Protein AF-A0ABD5PCQ0-F1 (afdb_monomer_lite)

Secondary structure (DSSP, 8-state):
-----EEPTTT--EE-SGGGEEEEEETTEEEEEETTT-PEEPHHHHHHHHT--

Foldseek 3Di:
DPLPFDQDPPPRDTHQALVQWDWDQDPVGIWIAGPPPRHTDDPVRSVVRHVVD

Structure (mmCIF, N/CA/C/O backbone):
data_AF-A0ABD5PCQ0-F1
#
_entry.id   AF-A0ABD5PCQ0-F1
#
loop_
_atom_site.group_PDB
_atom_site.id
_atom_site.type_symbol
_atom_site.label_atom_id
_atom_site.label_alt_id
_atom_site.label_comp_id
_atom_site.label_asym_id
_atom_site.label_entity_id
_atom_site.label_seq_id
_atom_site.pdbx_PDB_ins_code
_atom_site.Cartn_x
_atom_site.Cartn_y
_atom_site.Cartn_z
_atom_site.occupancy
_atom_site.B_iso_or_equiv
_atom_site.auth_seq_id
_atom_site.auth_comp_id
_atom_site.auth_asym_id
_atom_site.auth_atom_id
_atom_site.pdbx_PDB_model_num
ATOM 1 N N . MET A 1 1 ? -16.013 12.431 12.601 1.00 43.03 1 MET A N 1
ATOM 2 C CA . MET A 1 1 ? -14.722 11.748 12.829 1.00 43.03 1 MET A CA 1
ATOM 3 C C . MET A 1 1 ? -14.250 11.222 11.484 1.00 43.03 1 MET A C 1
ATOM 5 O O . MET A 1 1 ? -14.834 10.277 10.980 1.00 43.03 1 MET A O 1
ATOM 9 N N . THR A 1 2 ? -13.309 11.893 10.821 1.00 51.84 2 THR A N 1
ATOM 10 C CA . THR A 1 2 ? -12.823 11.439 9.510 1.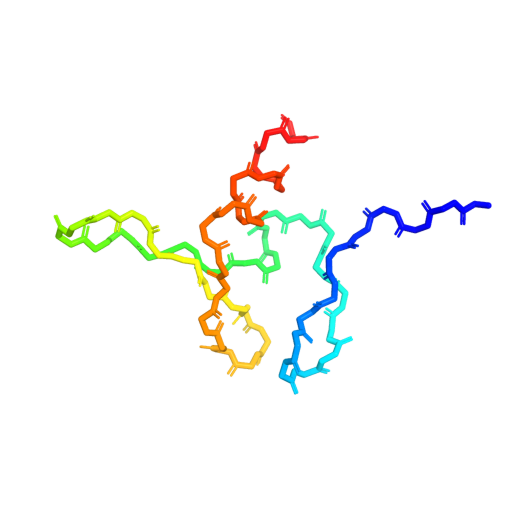00 51.84 2 THR A CA 1
ATOM 11 C C . THR A 1 2 ? -11.797 10.346 9.757 1.00 51.84 2 THR A C 1
ATOM 13 O O . THR A 1 2 ? -10.709 10.629 10.258 1.00 51.84 2 THR A O 1
ATOM 16 N N . GLU A 1 3 ? -12.146 9.099 9.457 1.00 57.50 3 GLU A N 1
ATOM 17 C CA . GLU A 1 3 ? -11.207 7.981 9.489 1.00 57.50 3 GLU A CA 1
ATOM 18 C C . GLU A 1 3 ? -10.146 8.213 8.409 1.00 57.50 3 GLU A C 1
ATOM 20 O O . GLU A 1 3 ? -10.300 7.850 7.247 1.00 57.50 3 GLU A O 1
ATOM 25 N N . ARG A 1 4 ? -9.081 8.929 8.773 1.00 73.75 4 ARG A N 1
ATOM 26 C CA . ARG A 1 4 ? -7.959 9.226 7.885 1.00 73.75 4 ARG A CA 1
ATOM 27 C C . ARG A 1 4 ? -7.134 7.945 7.738 1.00 73.75 4 ARG A C 1
ATOM 29 O O . ARG A 1 4 ? -6.160 7.764 8.462 1.00 73.75 4 ARG A O 1
ATOM 36 N N . GLY A 1 5 ? -7.546 7.066 6.839 1.00 77.69 5 GLY A N 1
ATOM 37 C CA . GLY A 1 5 ? -6.812 5.882 6.397 1.00 77.69 5 GLY A CA 1
ATOM 38 C C . GLY A 1 5 ? -6.966 5.721 4.888 1.00 77.69 5 GLY A C 1
ATOM 39 O O . GLY A 1 5 ? -7.851 6.324 4.280 1.00 77.69 5 GLY A O 1
ATOM 40 N N . TYR A 1 6 ? -6.088 4.945 4.268 1.00 84.94 6 TYR A N 1
ATOM 41 C CA . TYR A 1 6 ? -6.187 4.613 2.851 1.00 84.94 6 TYR A CA 1
ATOM 42 C C . TYR A 1 6 ? -6.835 3.240 2.696 1.00 84.94 6 TYR A C 1
ATOM 44 O O . TYR A 1 6 ? -6.336 2.270 3.253 1.00 84.94 6 TYR A O 1
ATOM 52 N N . ARG A 1 7 ? -7.923 3.130 1.927 1.00 87.50 7 ARG A N 1
ATOM 53 C CA . ARG A 1 7 ? -8.496 1.817 1.597 1.00 87.50 7 ARG A CA 1
ATOM 54 C C . ARG A 1 7 ? -7.755 1.191 0.426 1.00 87.50 7 ARG A C 1
ATOM 56 O O . ARG A 1 7 ? -7.622 1.808 -0.629 1.00 87.50 7 ARG A O 1
ATOM 63 N N . CYS A 1 8 ? -7.292 -0.041 0.606 1.00 86.62 8 CYS A N 1
ATOM 64 C CA . CYS A 1 8 ? -6.701 -0.822 -0.470 1.00 86.62 8 CYS A CA 1
ATOM 65 C C . CYS A 1 8 ? -7.751 -1.100 -1.553 1.00 86.62 8 CYS A C 1
ATOM 67 O O . CYS A 1 8 ? -8.785 -1.679 -1.258 1.00 86.62 8 CYS A O 1
ATOM 69 N N . GLY A 1 9 ? -7.481 -0.765 -2.815 1.00 83.38 9 GLY A N 1
ATOM 70 C CA . GLY A 1 9 ? -8.447 -0.992 -3.899 1.00 83.38 9 GLY A CA 1
ATOM 71 C C . GLY A 1 9 ? -8.755 -2.465 -4.212 1.00 83.38 9 GLY A C 1
ATOM 72 O O . GLY A 1 9 ? -9.728 -2.730 -4.903 1.00 83.38 9 GLY A O 1
ATOM 73 N N . ALA A 1 10 ? -7.949 -3.418 -3.726 1.00 86.69 10 ALA A N 1
ATOM 74 C CA . ALA A 1 10 ? -8.134 -4.845 -4.009 1.00 86.69 10 ALA A CA 1
ATOM 75 C C . ALA A 1 10 ? -8.880 -5.599 -2.902 1.00 86.69 10 ALA A C 1
ATOM 77 O O . ALA A 1 10 ? -9.825 -6.324 -3.187 1.00 86.69 10 ALA A O 1
ATOM 78 N N . CYS A 1 11 ? -8.468 -5.440 -1.641 1.00 88.81 11 CYS A N 1
ATOM 79 C CA . CYS A 1 11 ? -9.134 -6.087 -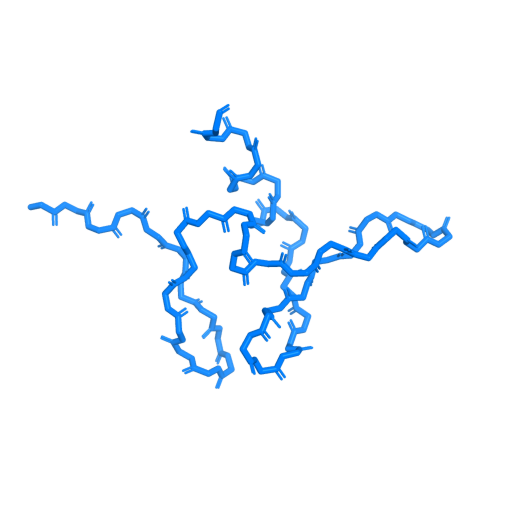0.502 1.00 88.81 11 CYS A CA 1
ATOM 80 C C . CYS A 1 11 ? -10.086 -5.161 0.257 1.00 88.81 11 CYS A C 1
ATOM 82 O O . CYS A 1 11 ? -10.734 -5.598 1.200 1.00 88.81 11 CYS A O 1
ATOM 84 N N . ASN A 1 12 ? -10.155 -3.884 -0.126 1.00 87.56 12 ASN A N 1
ATOM 85 C CA . ASN A 1 12 ? -10.921 -2.847 0.562 1.00 87.56 12 ASN A CA 1
ATOM 86 C C . ASN A 1 12 ? -10.515 -2.607 2.027 1.00 87.56 12 ASN A C 1
ATOM 88 O O . ASN A 1 12 ? -11.222 -1.911 2.755 1.00 87.56 12 ASN A O 1
ATOM 92 N N . GLU A 1 13 ? -9.356 -3.131 2.435 1.00 89.25 13 GLU A N 1
ATOM 93 C CA . GLU A 1 13 ? -8.866 -3.033 3.806 1.00 89.25 13 GLU A CA 1
ATOM 94 C C . GLU A 1 13 ? -8.328 -1.634 4.117 1.00 89.25 13 GLU A C 1
ATOM 96 O O . GLU A 1 13 ? -7.711 -0.986 3.262 1.00 89.25 13 GLU A O 1
ATOM 101 N N . LEU A 1 14 ? -8.564 -1.160 5.340 1.00 87.69 14 LEU A N 1
ATOM 102 C CA . LEU A 1 14 ? -8.199 0.189 5.762 1.00 87.69 14 LEU A CA 1
ATOM 103 C C . LEU A 1 14 ? -6.767 0.239 6.315 1.00 87.69 14 LEU A C 1
ATOM 105 O O . LEU A 1 14 ? -6.516 -0.111 7.461 1.00 87.69 14 LEU A O 1
ATOM 109 N N . LEU A 1 15 ? -5.848 0.771 5.515 1.00 87.62 15 LEU A N 1
ATOM 110 C CA . LEU A 1 15 ? -4.443 0.977 5.860 1.00 87.62 15 LEU A CA 1
ATOM 111 C C . LEU A 1 15 ? -4.306 2.299 6.625 1.00 87.62 15 LEU A C 1
ATOM 113 O O . LEU A 1 15 ? -4.553 3.380 6.070 1.00 87.62 15 LEU A O 1
ATOM 117 N N . ARG A 1 16 ? -3.949 2.228 7.907 1.00 85.75 16 ARG A N 1
ATOM 118 C CA . ARG A 1 16 ? -3.827 3.403 8.786 1.00 85.75 16 ARG A CA 1
ATOM 119 C C . ARG A 1 16 ? -2.376 3.786 9.035 1.00 85.75 16 ARG A C 1
ATOM 121 O O . ARG A 1 16 ? -2.113 4.975 9.222 1.00 85.75 16 ARG A O 1
ATOM 128 N N . THR A 1 17 ? -1.464 2.818 9.003 1.00 85.56 17 THR A N 1
ATOM 129 C CA . THR A 1 17 ? -0.035 3.022 9.271 1.00 85.56 17 THR A CA 1
ATOM 130 C C . THR A 1 17 ? 0.838 2.327 8.230 1.00 85.56 17 THR A C 1
ATOM 132 O O . THR A 1 17 ? 0.359 1.608 7.348 1.00 85.56 17 THR A O 1
ATOM 135 N N . THR A 1 18 ? 2.149 2.552 8.307 1.00 85.12 18 THR A N 1
ATOM 136 C CA . THR A 1 18 ? 3.111 1.809 7.490 1.00 85.12 18 THR A CA 1
ATOM 137 C C . THR A 1 18 ? 3.223 0.339 7.878 1.00 85.12 18 THR A C 1
ATOM 139 O O . THR A 1 18 ? 3.657 -0.435 7.036 1.00 85.12 18 THR A O 1
ATOM 142 N N . GLU A 1 19 ? 2.795 -0.085 9.072 1.00 86.81 19 GLU A N 1
ATOM 143 C CA . GLU A 1 19 ? 2.779 -1.505 9.467 1.00 86.81 19 GLU A CA 1
ATOM 144 C C . GLU A 1 19 ? 1.762 -2.339 8.681 1.00 86.81 19 GLU A C 1
ATOM 146 O O . GLU A 1 19 ? 1.996 -3.532 8.443 1.00 86.81 19 GLU A O 1
ATOM 151 N N . ASP A 1 20 ? 0.678 -1.701 8.228 1.00 87.94 20 ASP A N 1
ATOM 152 C CA . ASP A 1 20 ? -0.328 -2.279 7.326 1.00 87.94 20 ASP A CA 1
ATOM 153 C C . ASP A 1 20 ? 0.203 -2.428 5.887 1.00 87.94 20 ASP A C 1
ATOM 155 O O . ASP A 1 20 ? -0.412 -3.065 5.019 1.00 87.94 20 ASP A O 1
ATOM 159 N N . LEU A 1 21 ? 1.370 -1.838 5.616 1.00 87.62 21 LEU A N 1
ATOM 160 C CA . LEU A 1 21 ? 2.065 -1.903 4.347 1.00 87.62 21 LEU A CA 1
ATOM 161 C C . LEU A 1 21 ? 3.349 -2.720 4.460 1.00 87.62 21 LEU A C 1
ATOM 163 O O . LEU A 1 21 ? 4.182 -2.568 5.346 1.00 87.62 21 LEU A O 1
ATOM 167 N N . ARG A 1 22 ? 3.583 -3.557 3.462 1.00 89.38 22 ARG A N 1
ATOM 168 C CA . ARG A 1 22 ? 4.865 -4.214 3.267 1.00 89.38 22 ARG A CA 1
ATOM 169 C C . ARG A 1 22 ? 5.717 -3.350 2.350 1.00 89.38 22 ARG A C 1
ATOM 171 O O . ARG A 1 22 ? 5.441 -3.240 1.155 1.00 89.38 22 ARG A O 1
ATOM 178 N N . ARG A 1 23 ? 6.759 -2.727 2.904 1.00 86.81 23 ARG A N 1
ATOM 179 C CA . ARG A 1 23 ? 7.778 -2.049 2.097 1.00 86.81 23 ARG A CA 1
ATOM 180 C C . ARG A 1 23 ? 8.723 -3.087 1.503 1.00 86.81 23 ARG A C 1
ATOM 182 O O . ARG A 1 23 ? 9.321 -3.880 2.225 1.00 86.81 23 ARG A O 1
ATOM 189 N N . GLN A 1 24 ? 8.900 -3.029 0.194 1.00 85.69 24 GLN A N 1
ATOM 190 C CA . GLN A 1 24 ? 9.902 -3.793 -0.529 1.00 85.69 24 GLN A CA 1
ATOM 191 C C . GLN A 1 24 ? 10.855 -2.806 -1.203 1.00 85.69 24 GLN A C 1
ATOM 193 O O . GLN A 1 24 ? 10.456 -2.045 -2.085 1.00 85.69 24 GLN A O 1
ATOM 198 N N . GLN A 1 25 ? 12.117 -2.788 -0.770 1.00 79.62 25 GLN A N 1
ATOM 199 C CA . GLN A 1 25 ? 13.153 -2.038 -1.477 1.00 79.62 25 GLN A CA 1
ATOM 200 C C . GLN A 1 25 ? 13.489 -2.798 -2.761 1.00 79.62 25 GLN A C 1
ATOM 202 O O . GLN A 1 25 ? 14.049 -3.891 -2.715 1.00 79.62 25 GLN A O 1
ATOM 207 N N . GLY A 1 26 ? 13.060 -2.255 -3.898 1.00 77.62 26 GLY A N 1
ATOM 208 C CA . GLY A 1 26 ? 13.440 -2.747 -5.213 1.00 77.62 26 GLY A CA 1
ATOM 209 C C . GLY A 1 26 ? 14.628 -1.970 -5.769 1.00 77.62 26 GLY A C 1
ATOM 210 O O . GLY A 1 26 ? 14.953 -0.882 -5.301 1.00 77.62 26 GLY A O 1
ATOM 211 N N . VAL A 1 27 ? 15.227 -2.510 -6.831 1.00 74.31 27 VAL A N 1
ATOM 212 C CA . VAL A 1 27 ? 16.380 -1.913 -7.532 1.00 74.31 27 VAL A CA 1
ATOM 213 C C . VAL A 1 27 ? 16.067 -0.510 -8.073 1.00 74.31 27 VAL A C 1
ATOM 215 O O . VAL A 1 27 ? 16.925 0.362 -8.075 1.00 74.31 27 VAL A O 1
ATOM 218 N N . THR A 1 28 ? 14.823 -0.271 -8.498 1.00 77.06 28 THR A N 1
ATOM 219 C CA . THR A 1 28 ? 14.380 0.996 -9.114 1.00 77.06 28 THR A CA 1
ATOM 220 C C . THR A 1 28 ? 13.581 1.892 -8.156 1.00 77.06 28 THR A C 1
ATOM 222 O O . THR A 1 28 ? 12.994 2.880 -8.588 1.00 77.06 28 THR A O 1
ATOM 225 N N . GLY A 1 29 ? 13.503 1.544 -6.866 1.00 74.06 29 GLY A N 1
ATOM 226 C CA . GLY A 1 29 ? 12.776 2.320 -5.859 1.00 74.06 29 GLY A CA 1
ATOM 227 C C . GLY A 1 29 ? 12.025 1.472 -4.832 1.00 74.06 29 GLY A C 1
ATOM 228 O O . GLY A 1 29 ? 11.911 0.249 -4.944 1.00 74.06 29 GLY A O 1
ATOM 229 N N . SER A 1 30 ? 11.485 2.142 -3.811 1.00 81.44 30 SER A N 1
ATOM 230 C CA . SER A 1 30 ? 10.650 1.498 -2.793 1.00 81.44 30 SER A CA 1
ATOM 231 C C . SER A 1 30 ? 9.263 1.197 -3.359 1.00 81.44 30 SER A C 1
ATOM 233 O O . SER A 1 30 ? 8.494 2.113 -3.652 1.00 81.44 30 SER A O 1
ATOM 235 N N . ARG A 1 31 ? 8.923 -0.088 -3.484 1.00 85.62 31 ARG A N 1
ATOM 236 C CA . ARG A 1 31 ? 7.548 -0.528 -3.733 1.00 85.62 31 ARG A CA 1
ATOM 237 C C . ARG A 1 31 ? 6.846 -0.793 -2.41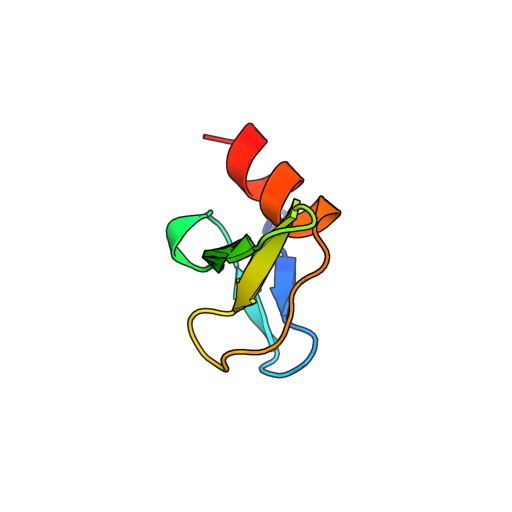5 1.00 85.62 31 ARG A C 1
ATOM 239 O O . ARG A 1 31 ? 7.437 -1.278 -1.452 1.00 85.62 31 ARG A O 1
ATOM 246 N N . TRP A 1 32 ? 5.566 -0.478 -2.400 1.00 88.38 32 TRP A N 1
ATOM 247 C CA . TRP A 1 32 ? 4.702 -0.700 -1.260 1.00 88.38 32 TRP A CA 1
ATOM 248 C C . TRP A 1 32 ? 3.654 -1.718 -1.651 1.00 88.38 32 TRP A C 1
ATOM 250 O O . TRP A 1 32 ? 3.110 -1.658 -2.749 1.00 88.38 32 TRP A O 1
ATOM 260 N N . PHE A 1 33 ? 3.380 -2.652 -0.759 1.00 89.56 33 PHE A N 1
ATOM 261 C CA . PHE A 1 33 ? 2.375 -3.679 -0.966 1.00 89.56 33 PHE A CA 1
ATOM 262 C C . PHE A 1 33 ? 1.435 -3.705 0.225 1.00 89.56 33 PHE A C 1
ATOM 264 O O . PHE A 1 33 ? 1.839 -3.429 1.352 1.00 89.56 33 PHE A O 1
ATOM 271 N N . CYS A 1 34 ? 0.174 -4.037 -0.007 1.00 91.38 34 CYS A N 1
ATOM 272 C CA . CYS A 1 34 ? -0.764 -4.278 1.073 1.00 91.38 34 CYS A CA 1
ATOM 273 C C . CYS A 1 34 ? -0.320 -5.527 1.839 1.00 91.38 34 CYS A C 1
ATOM 275 O O . CYS A 1 34 ? -0.091 -6.573 1.231 1.00 91.38 34 CYS A O 1
ATOM 277 N N . ARG A 1 35 ? -0.209 -5.441 3.166 1.00 89.50 35 ARG A N 1
ATOM 278 C CA . ARG A 1 35 ? 0.182 -6.594 3.985 1.00 89.50 35 ARG A CA 1
ATOM 279 C C . ARG A 1 35 ? -0.867 -7.708 3.991 1.00 89.50 35 ARG A C 1
ATOM 281 O O . ARG A 1 35 ? -0.501 -8.866 4.145 1.00 89.50 35 ARG A O 1
ATOM 288 N N . TYR A 1 36 ? -2.136 -7.356 3.796 1.00 89.56 36 TYR A N 1
ATOM 289 C CA . TYR A 1 36 ? -3.266 -8.282 3.858 1.00 89.56 36 TYR A CA 1
ATOM 290 C C . TYR A 1 36 ? -3.429 -9.102 2.578 1.00 89.56 36 TYR A C 1
ATOM 292 O O . TYR A 1 36 ? -3.500 -10.323 2.630 1.00 89.56 36 TYR A O 1
ATOM 300 N N . CYS A 1 37 ? -3.466 -8.440 1.420 1.00 91.44 37 CYS A N 1
ATOM 301 C CA . CYS A 1 37 ? -3.718 -9.103 0.136 1.00 91.44 37 CYS A CA 1
ATOM 302 C C . CYS A 1 37 ? -2.498 -9.167 -0.791 1.00 91.44 37 CYS A C 1
ATOM 304 O O . CYS A 1 37 ? -2.576 -9.776 -1.851 1.00 91.44 37 CYS A O 1
ATOM 306 N N . GLY A 1 38 ? -1.388 -8.506 -0.448 1.00 88.25 38 GLY A N 1
ATOM 307 C CA . GLY A 1 38 ? -0.188 -8.457 -1.291 1.00 88.25 38 G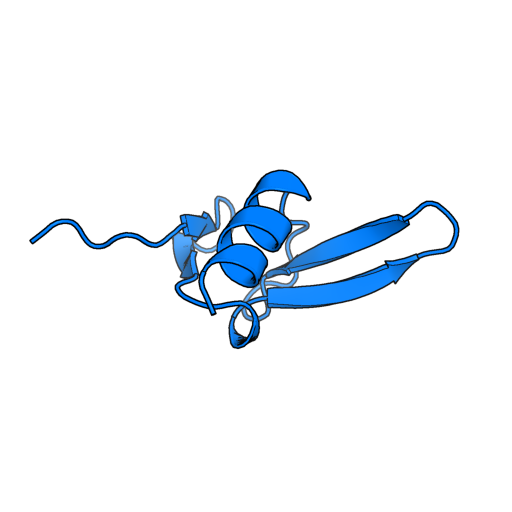LY A CA 1
ATOM 308 C C . GLY A 1 38 ? -0.303 -7.552 -2.521 1.00 88.25 38 GLY A C 1
ATOM 309 O O . GLY A 1 38 ? 0.610 -7.522 -3.341 1.00 88.25 38 GLY A O 1
ATOM 310 N N . THR A 1 39 ? -1.393 -6.795 -2.673 1.00 89.81 39 THR A N 1
ATOM 311 C CA . THR A 1 39 ? -1.583 -5.904 -3.830 1.00 89.81 39 THR A CA 1
ATOM 312 C C . THR A 1 39 ? -0.575 -4.760 -3.822 1.00 89.81 39 THR A C 1
ATOM 314 O O . THR A 1 39 ? -0.317 -4.173 -2.773 1.00 89.81 39 THR A O 1
ATOM 317 N N . SER A 1 40 ? -0.038 -4.404 -4.993 1.00 86.25 40 SER A N 1
ATOM 318 C CA . SER A 1 40 ? 0.844 -3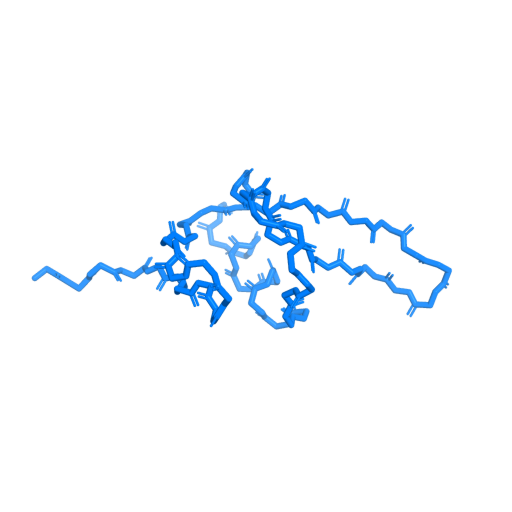.243 -5.150 1.00 86.25 40 SER A CA 1
ATOM 319 C C . SER A 1 40 ? 0.099 -1.953 -4.811 1.00 86.25 40 SER A C 1
ATOM 321 O O . SER A 1 40 ? -0.889 -1.596 -5.449 1.00 86.25 40 SER A O 1
ATOM 323 N N . VAL A 1 41 ? 0.606 -1.230 -3.824 1.00 84.69 41 VAL A N 1
ATOM 324 C CA . VAL A 1 41 ? 0.096 0.063 -3.378 1.00 84.69 41 VAL A CA 1
ATOM 325 C C . VAL A 1 41 ? 0.935 1.173 -4.028 1.00 84.69 41 VAL A C 1
ATOM 327 O O . VAL A 1 41 ? 2.163 1.056 -4.090 1.00 84.69 41 VAL A O 1
ATOM 330 N N . PRO A 1 42 ? 0.317 2.262 -4.520 1.00 84.06 42 PRO A N 1
ATOM 331 C CA . PRO A 1 42 ? 1.054 3.383 -5.093 1.00 84.06 42 PRO A CA 1
ATOM 332 C C . PRO A 1 42 ? 2.043 3.979 -4.088 1.00 84.06 42 PRO A C 1
ATOM 334 O O . PRO A 1 42 ? 1.700 4.188 -2.923 1.00 84.06 42 PRO A O 1
ATOM 337 N N . GLY A 1 43 ? 3.246 4.330 -4.552 1.00 81.69 43 GLY A N 1
ATOM 338 C CA . GLY A 1 43 ? 4.294 4.898 -3.699 1.00 81.69 43 GLY A CA 1
ATOM 339 C C . GLY A 1 43 ? 3.832 6.101 -2.878 1.00 81.69 43 GLY A C 1
ATOM 340 O O . GLY A 1 43 ? 4.107 6.158 -1.687 1.00 81.69 43 GLY A O 1
ATOM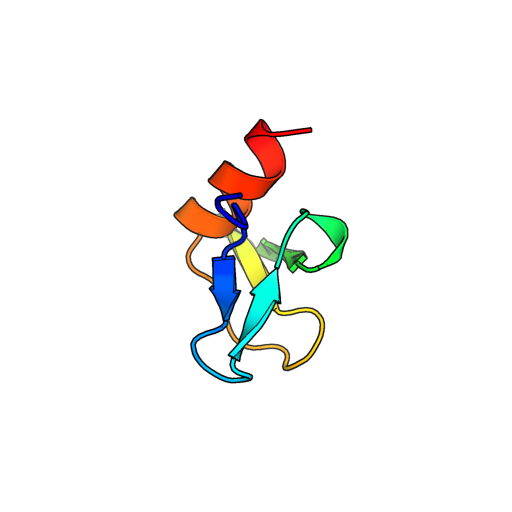 341 N N . MET A 1 44 ? 3.020 6.984 -3.470 1.00 84.56 44 MET A N 1
ATOM 342 C CA . MET A 1 44 ? 2.461 8.164 -2.798 1.00 84.56 44 MET A CA 1
ATOM 343 C C . MET A 1 44 ? 1.637 7.822 -1.544 1.00 84.56 44 MET A C 1
ATOM 345 O O . MET A 1 44 ? 1.614 8.602 -0.595 1.00 84.56 44 MET A O 1
ATOM 349 N N . VAL A 1 45 ? 0.959 6.670 -1.517 1.00 83.56 45 VAL A N 1
ATOM 350 C CA . VAL A 1 45 ? 0.180 6.218 -0.354 1.00 83.56 45 VAL A CA 1
ATOM 351 C C . VAL A 1 45 ? 1.112 5.748 0.753 1.00 83.56 45 VAL A C 1
ATOM 353 O O . VAL A 1 45 ? 0.955 6.164 1.898 1.00 83.56 45 VAL A O 1
ATOM 356 N N . GLY A 1 46 ? 2.095 4.913 0.407 1.00 81.81 46 GLY A N 1
ATOM 357 C CA . GLY A 1 46 ? 3.092 4.443 1.364 1.00 81.81 46 GLY A CA 1
ATOM 358 C C . GLY A 1 46 ? 3.926 5.582 1.941 1.00 81.81 46 GLY A C 1
ATOM 359 O O . GLY A 1 46 ? 4.152 5.626 3.146 1.00 81.81 46 GLY A O 1
ATOM 360 N N . GLU A 1 47 ? 4.302 6.553 1.111 1.00 83.94 47 GLU A N 1
ATOM 361 C CA . GLU A 1 47 ? 4.975 7.778 1.547 1.00 83.94 47 GLU A CA 1
ATOM 362 C C . GLU A 1 47 ? 4.087 8.625 2.461 1.00 83.94 47 GLU A C 1
ATOM 364 O O . GLU A 1 47 ? 4.541 9.028 3.528 1.00 83.94 47 GLU A O 1
ATOM 369 N N . LYS A 1 48 ? 2.806 8.835 2.117 1.00 84.06 48 LYS A N 1
ATOM 370 C CA . LYS A 1 48 ? 1.854 9.556 2.982 1.00 84.06 48 LYS A CA 1
ATOM 371 C C . LYS A 1 48 ? 1.683 8.906 4.349 1.00 84.06 48 LYS A C 1
ATOM 373 O O . LYS A 1 48 ? 1.565 9.622 5.338 1.00 84.06 48 LYS A O 1
ATOM 378 N N . LEU A 1 49 ? 1.618 7.576 4.398 1.00 82.38 49 LEU A N 1
ATOM 379 C CA . LEU A 1 49 ? 1.484 6.839 5.653 1.00 82.38 49 LEU A CA 1
ATOM 380 C C . LEU A 1 49 ? 2.774 6.927 6.477 1.00 82.38 49 LEU A C 1
ATOM 382 O O . LEU A 1 49 ? 2.693 7.168 7.673 1.00 82.38 49 LEU A O 1
ATOM 386 N N . LYS A 1 50 ? 3.943 6.854 5.826 1.00 77.81 50 LYS A N 1
ATOM 387 C CA . LYS A 1 50 ? 5.262 6.973 6.469 1.00 77.81 50 LYS A CA 1
ATOM 388 C C . LYS A 1 50 ? 5.597 8.379 6.967 1.00 77.81 50 LYS A C 1
ATOM 390 O O . LYS A 1 50 ? 6.432 8.535 7.841 1.00 77.81 50 LYS A O 1
ATOM 395 N N . HIS A 1 51 ? 5.015 9.419 6.381 1.00 76.44 51 HIS A N 1
ATOM 396 C CA . HIS A 1 51 ? 5.259 10.799 6.813 1.00 76.44 51 HIS A CA 1
ATOM 397 C C . HIS A 1 51 ? 4.378 11.230 7.993 1.00 76.44 51 HIS A C 1
ATOM 399 O O . HIS A 1 51 ? 4.452 12.379 8.428 1.00 76.44 51 HIS A O 1
ATOM 405 N N . ARG A 1 52 ? 3.484 10.343 8.441 1.00 68.44 52 ARG A N 1
ATOM 406 C CA . ARG A 1 52 ? 2.463 10.621 9.451 1.00 68.44 52 ARG A CA 1
ATOM 407 C C . ARG A 1 52 ? 2.813 10.076 10.845 1.00 68.44 52 ARG A C 1
ATOM 409 O O . ARG A 1 52 ? 2.063 10.335 11.782 1.00 68.44 52 ARG A O 1
ATOM 416 N N . GLU A 1 53 ? 3.907 9.333 10.949 1.00 53.88 53 GLU A N 1
ATOM 417 C CA . GLU A 1 53 ? 4.488 8.747 12.165 1.00 53.88 53 GLU A CA 1
ATOM 418 C C . GLU A 1 53 ? 5.580 9.641 12.764 1.00 53.88 53 GLU A C 1
ATOM 420 O O . GLU A 1 53 ? 6.299 10.307 11.981 1.00 53.88 53 GLU A O 1
#

Sequence (53 aa):
MTERGYRCGACNELLRTTEDLRRQQGVTGSRWFCRYCGTSVPGMVGEKLKHRE

Radius of gyration: 10.64 Å; chains: 1; bounding box: 31×21×22 Å

Organism: NCBI:txid1364940

pLDDT: mean 81.81, std 10.05, range [43.03, 91.44]